Protein AF-A0A7W5DPP7-F1 (afdb_monomer)

Solvent-accessible surface area (backbone atoms only — not comparable to full-atom values): 4462 Å² total; per-residue (Å²): 132,84,75,85,86,52,62,72,58,51,54,52,36,50,52,27,49,75,69,67,36,51,71,66,30,47,53,53,37,50,54,48,39,72,77,38,74,77,45,62,68,44,53,51,51,49,51,50,51,52,52,53,54,51,53,55,52,49,59,67,54,67,76,72,74,84,85,77,73,77,77,88,127

Mean predicted aligned error: 9.49 Å

Foldseek 3Di:
DDDDDCPVVVVVLVVCVVVVVLVVSLVSLVVVCVVPVPPPVSVVVNVVSVVVVVVVVCVVCVPPDPPPPPPDD

Organism: NCBI:txid1350067

Structure (mmCIF, N/CA/C/O backbone):
data_AF-A0A7W5DPP7-F1
#
_entry.id   AF-A0A7W5DPP7-F1
#
loop_
_atom_site.group_PDB
_atom_site.id
_atom_site.type_symbol
_atom_site.label_atom_id
_atom_site.label_alt_id
_atom_site.label_comp_id
_atom_site.label_asym_id
_atom_site.label_entity_id
_atom_site.label_seq_id
_atom_site.pdbx_PDB_ins_code
_atom_site.Cartn_x
_atom_site.Cartn_y
_atom_site.Cartn_z
_atom_site.occupancy
_atom_site.B_iso_or_equiv
_atom_site.auth_seq_id
_atom_site.auth_comp_id
_atom_site.auth_asym_id
_atom_site.auth_atom_id
_atom_site.pdbx_PDB_model_num
ATOM 1 N N . MET A 1 1 ? -22.583 1.486 12.791 1.00 44.66 1 MET A N 1
ATOM 2 C CA . MET A 1 1 ? -21.384 2.278 12.458 1.00 44.66 1 MET A CA 1
ATOM 3 C C . MET A 1 1 ? -21.259 2.218 10.951 1.00 44.66 1 MET A C 1
ATOM 5 O O . MET A 1 1 ? -21.140 1.115 10.432 1.00 44.66 1 MET A O 1
ATOM 9 N N . GLU A 1 2 ? -21.420 3.337 10.252 1.00 54.75 2 GLU A N 1
ATOM 10 C CA . GLU A 1 2 ? -21.152 3.385 8.810 1.00 54.75 2 GLU A CA 1
ATOM 11 C C . GLU A 1 2 ? -19.645 3.232 8.600 1.00 54.75 2 GLU A C 1
ATOM 13 O O . GLU A 1 2 ? -18.853 3.852 9.312 1.00 54.75 2 GLU A O 1
ATOM 18 N N . GLN A 1 3 ? -19.245 2.347 7.687 1.00 60.62 3 GLN A N 1
ATOM 19 C CA . GLN A 1 3 ? -17.837 2.215 7.334 1.00 60.62 3 GLN A CA 1
ATOM 20 C C . GLN A 1 3 ? -17.415 3.463 6.546 1.00 60.62 3 GLN A C 1
ATOM 22 O O . GLN A 1 3 ? -18.152 3.878 5.648 1.00 60.62 3 GLN A O 1
ATOM 27 N N . PRO A 1 4 ? -16.262 4.072 6.858 1.00 65.50 4 PRO A N 1
ATOM 28 C CA . PRO A 1 4 ? -15.741 5.177 6.065 1.00 65.50 4 PRO A CA 1
ATOM 29 C C . PRO A 1 4 ? -15.565 4.746 4.601 1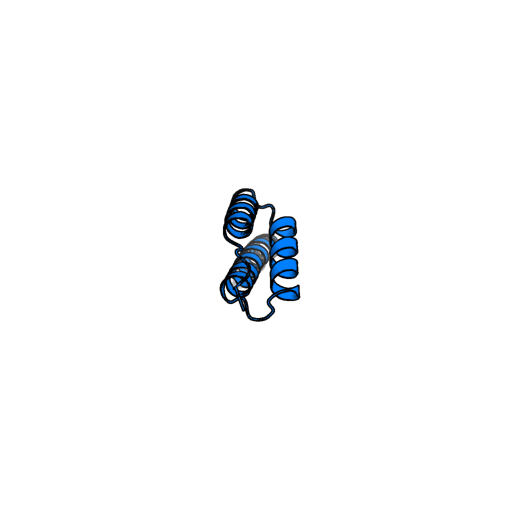.00 65.50 4 PRO A C 1
ATOM 31 O O . PRO A 1 4 ? -14.951 3.720 4.309 1.00 65.50 4 PRO A O 1
ATOM 34 N N . ASN A 1 5 ? -16.133 5.525 3.677 1.00 78.44 5 ASN A N 1
ATOM 35 C CA . ASN A 1 5 ? -15.974 5.293 2.246 1.00 78.44 5 ASN A CA 1
ATOM 36 C C . ASN A 1 5 ? -14.590 5.795 1.806 1.00 78.44 5 ASN A C 1
ATOM 38 O O . ASN A 1 5 ? -14.307 6.993 1.854 1.00 78.44 5 ASN A O 1
ATOM 42 N N . TYR A 1 6 ? -13.743 4.865 1.372 1.00 80.88 6 TYR A N 1
ATOM 43 C CA . TYR A 1 6 ? -12.382 5.134 0.916 1.00 80.88 6 TYR A CA 1
ATOM 44 C C . TYR A 1 6 ? -12.218 5.035 -0.607 1.00 80.88 6 TYR A C 1
ATOM 46 O O . TYR A 1 6 ? -11.086 5.072 -1.081 1.00 80.88 6 TYR A O 1
ATOM 54 N N . ASP A 1 7 ? -13.292 4.894 -1.388 1.00 85.62 7 ASP A N 1
ATOM 55 C CA . ASP A 1 7 ? -13.205 4.575 -2.820 1.00 85.62 7 ASP A CA 1
ATOM 56 C C . ASP A 1 7 ? -12.391 5.619 -3.595 1.00 85.62 7 ASP A C 1
ATOM 58 O O . ASP A 1 7 ? -11.388 5.271 -4.219 1.00 85.62 7 ASP A O 1
ATOM 62 N N . ASN A 1 8 ? -12.710 6.905 -3.423 1.00 89.31 8 ASN A N 1
ATOM 63 C CA . ASN A 1 8 ? -11.958 8.008 -4.039 1.00 89.31 8 ASN A CA 1
ATOM 64 C C . ASN A 1 8 ? -10.477 8.018 -3.618 1.00 89.31 8 ASN A C 1
ATOM 66 O O . ASN A 1 8 ? -9.589 8.319 -4.414 1.00 89.31 8 ASN A O 1
ATOM 70 N N . ILE A 1 9 ? -10.191 7.672 -2.358 1.00 91.81 9 ILE A N 1
ATOM 71 C CA . ILE A 1 9 ? -8.820 7.645 -1.834 1.00 91.81 9 ILE A CA 1
ATOM 72 C C . ILE A 1 9 ? -8.053 6.460 -2.435 1.00 91.81 9 ILE A C 1
ATOM 74 O O . ILE A 1 9 ? -6.874 6.587 -2.756 1.00 91.81 9 ILE A O 1
ATOM 78 N N . PHE A 1 10 ? -8.703 5.312 -2.631 1.00 94.44 10 PHE A N 1
ATOM 79 C CA . PHE A 1 10 ? -8.080 4.154 -3.266 1.00 94.44 10 PHE A CA 1
ATOM 80 C C . PHE A 1 10 ? -7.837 4.353 -4.764 1.00 94.44 10 PHE A C 1
ATOM 82 O O . PHE A 1 10 ? -6.829 3.857 -5.271 1.00 94.44 10 PHE A O 1
ATOM 89 N N . GLU A 1 11 ? -8.699 5.087 -5.466 1.00 95.00 11 GLU A N 1
ATOM 90 C CA . GLU A 1 11 ? -8.436 5.509 -6.848 1.00 95.00 11 GLU A CA 1
ATOM 91 C C . GLU A 1 11 ? -7.201 6.412 -6.923 1.00 95.00 11 GLU A C 1
ATOM 93 O O . GLU A 1 11 ? -6.299 6.176 -7.731 1.00 95.00 11 GLU A O 1
ATOM 98 N N . GLU A 1 12 ? -7.098 7.385 -6.018 1.00 95.69 12 GLU A N 1
ATOM 99 C CA . GLU A 1 12 ? -5.934 8.263 -5.931 1.00 95.69 12 GLU A CA 1
ATOM 100 C C . GLU A 1 12 ? -4.653 7.480 -5.607 1.00 95.69 12 GLU A C 1
ATOM 102 O O . GLU A 1 12 ? -3.638 7.649 -6.281 1.00 95.69 12 GLU A O 1
ATOM 107 N N . ILE A 1 13 ? -4.695 6.567 -4.629 1.00 96.44 13 ILE A N 1
ATOM 108 C CA . ILE 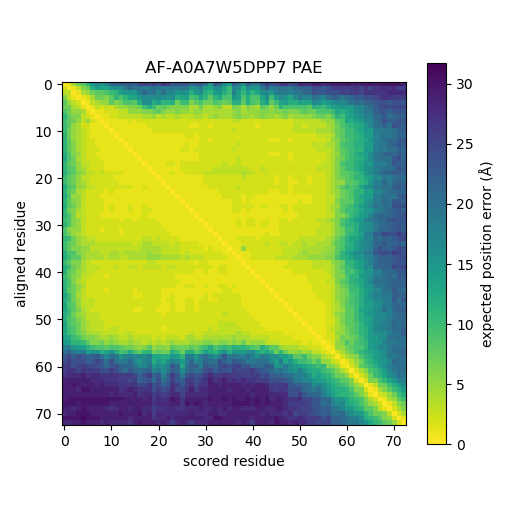A 1 13 ? -3.568 5.680 -4.298 1.00 96.44 13 ILE A CA 1
ATOM 109 C C . ILE A 1 13 ? -3.153 4.860 -5.522 1.00 96.44 13 ILE A C 1
ATOM 111 O O . ILE A 1 13 ? -1.962 4.739 -5.801 1.00 96.44 13 ILE A O 1
ATOM 115 N N . SER A 1 14 ? -4.114 4.331 -6.281 1.00 95.44 14 SER A N 1
ATOM 116 C CA . SER A 1 14 ? -3.831 3.557 -7.495 1.00 95.44 14 SER A CA 1
ATOM 117 C C . SER A 1 14 ? -3.134 4.413 -8.556 1.00 95.44 14 SER A C 1
ATOM 119 O O . SER A 1 14 ? -2.152 3.973 -9.153 1.00 95.44 14 SER A O 1
ATOM 121 N N . SER A 1 15 ? -3.575 5.662 -8.736 1.00 97.38 15 SER A N 1
ATOM 122 C CA . SER A 1 15 ? -2.915 6.630 -9.618 1.00 97.38 15 SER A CA 1
ATOM 123 C C . SER A 1 15 ? -1.491 6.957 -9.153 1.00 97.38 15 SER A C 1
ATOM 125 O O . SER A 1 15 ? -0.560 6.970 -9.960 1.00 97.38 15 SER A O 1
ATOM 127 N N . LEU A 1 16 ? -1.273 7.152 -7.850 1.00 97.56 16 LEU A N 1
ATOM 128 C CA . LEU A 1 16 ? 0.062 7.387 -7.292 1.00 97.56 16 LEU A CA 1
ATOM 129 C C . LEU A 1 16 ? 0.998 6.198 -7.543 1.00 97.56 16 LEU A C 1
ATOM 131 O O . LEU A 1 16 ? 2.137 6.400 -7.959 1.00 97.56 16 LEU A O 1
ATOM 135 N N . ILE A 1 17 ? 0.511 4.967 -7.358 1.00 95.50 17 ILE A N 1
ATOM 136 C CA . ILE A 1 17 ? 1.270 3.743 -7.654 1.00 95.50 17 ILE A CA 1
ATOM 137 C C . ILE A 1 17 ? 1.626 3.678 -9.145 1.00 95.50 17 ILE A C 1
ATOM 139 O O . ILE A 1 17 ? 2.785 3.436 -9.475 1.00 95.50 17 ILE A O 1
ATOM 143 N N . ALA A 1 18 ? 0.670 3.941 -10.042 1.00 95.06 18 ALA A N 1
ATOM 144 C CA . ALA A 1 18 ? 0.904 3.938 -11.490 1.00 95.06 18 ALA A CA 1
ATOM 145 C C . ALA A 1 18 ? 1.956 4.976 -11.922 1.00 95.06 18 ALA A C 1
ATOM 147 O O . ALA A 1 18 ? 2.744 4.727 -12.831 1.00 95.06 18 ALA A O 1
ATOM 148 N N . ASN A 1 19 ? 2.017 6.111 -11.224 1.00 96.38 19 ASN A N 1
ATOM 149 C CA . ASN A 1 19 ? 3.014 7.161 -11.435 1.00 96.38 19 ASN A CA 1
ATOM 150 C C . ASN A 1 19 ? 4.316 6.946 -10.637 1.00 96.38 19 ASN A C 1
ATOM 152 O O . ASN A 1 19 ? 5.135 7.858 -10.554 1.00 96.38 19 ASN A O 1
ATOM 156 N N . GLN A 1 20 ? 4.513 5.770 -10.028 1.00 94.62 20 GLN A N 1
ATOM 157 C CA . GLN A 1 20 ? 5.684 5.418 -9.207 1.00 94.62 20 GLN A CA 1
ATOM 158 C C . GLN A 1 20 ? 5.911 6.343 -7.995 1.00 94.62 20 GLN A C 1
ATOM 160 O O . GLN A 1 20 ? 6.988 6.377 -7.397 1.00 94.62 20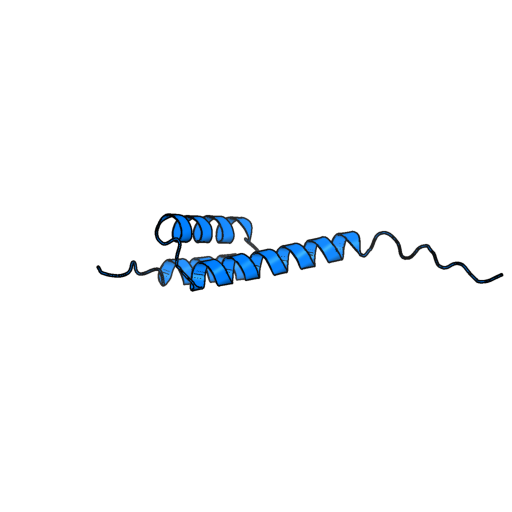 GLN A O 1
ATOM 165 N N . LYS A 1 21 ? 4.873 7.070 -7.572 1.00 96.88 21 LYS A N 1
ATOM 166 C CA . LYS A 1 21 ? 4.871 7.952 -6.399 1.00 96.88 21 LYS A CA 1
ATOM 167 C C . LYS A 1 21 ? 4.632 7.148 -5.119 1.00 96.88 21 LYS A C 1
ATOM 169 O O . LYS A 1 21 ? 3.687 7.387 -4.367 1.00 96.88 21 LYS A O 1
ATOM 174 N N . TYR A 1 22 ? 5.497 6.167 -4.868 1.00 93.75 22 TYR A N 1
ATOM 175 C CA . TYR A 1 22 ? 5.312 5.179 -3.801 1.00 93.75 22 TYR A CA 1
ATOM 176 C C . TYR A 1 22 ? 5.266 5.799 -2.399 1.00 93.75 22 TYR A C 1
ATOM 178 O O . TYR A 1 22 ? 4.461 5.372 -1.578 1.00 93.75 22 TYR A O 1
ATOM 186 N N . ASN A 1 23 ? 6.060 6.842 -2.136 1.00 94.94 23 ASN A N 1
ATOM 187 C CA . ASN A 1 23 ? 6.062 7.527 -0.838 1.00 94.94 23 ASN A CA 1
ATOM 188 C C . ASN A 1 23 ? 4.717 8.213 -0.545 1.00 94.94 23 ASN A C 1
ATOM 190 O O . ASN A 1 23 ? 4.191 8.095 0.559 1.00 94.94 23 ASN A O 1
ATOM 194 N N . GLU A 1 24 ? 4.131 8.890 -1.540 1.00 96.19 24 GLU A N 1
ATOM 195 C CA . GLU A 1 24 ? 2.814 9.530 -1.402 1.00 96.19 24 GLU A CA 1
ATOM 196 C C . GLU A 1 24 ? 1.715 8.478 -1.168 1.00 96.19 24 GLU A C 1
ATOM 198 O O . GLU A 1 24 ? 0.867 8.644 -0.288 1.00 96.19 24 GLU A O 1
ATOM 203 N N . ALA A 1 25 ? 1.768 7.361 -1.905 1.00 97.38 25 ALA A N 1
ATOM 204 C CA . ALA A 1 25 ? 0.837 6.247 -1.743 1.00 97.38 25 ALA A CA 1
ATOM 205 C C . ALA A 1 25 ? 0.938 5.603 -0.346 1.00 97.38 25 ALA A C 1
ATOM 207 O O . ALA A 1 25 ? -0.085 5.370 0.298 1.00 97.38 25 ALA A O 1
ATOM 208 N N . ILE A 1 26 ? 2.159 5.368 0.152 1.00 97.44 26 ILE A N 1
ATOM 209 C CA . ILE A 1 26 ? 2.408 4.827 1.498 1.00 97.44 26 ILE A CA 1
ATOM 210 C C . ILE A 1 26 ? 1.832 5.752 2.571 1.00 97.44 26 ILE A C 1
ATOM 212 O O . ILE A 1 26 ? 1.136 5.269 3.462 1.00 97.44 26 ILE A O 1
ATOM 216 N N . ASN A 1 27 ? 2.064 7.063 2.473 1.00 96.69 27 ASN A N 1
ATOM 217 C CA . ASN A 1 27 ? 1.555 8.022 3.455 1.00 96.69 27 ASN A CA 1
ATOM 218 C C . ASN A 1 27 ? 0.022 7.976 3.546 1.00 96.69 27 ASN A C 1
ATOM 220 O O . ASN A 1 27 ? -0.526 7.894 4.643 1.00 96.69 27 ASN A O 1
ATOM 224 N N . LYS A 1 28 ? -0.680 7.944 2.404 1.00 95.56 28 LYS A N 1
ATOM 225 C CA . LYS A 1 28 ? -2.149 7.824 2.383 1.00 95.56 28 LYS A CA 1
ATOM 226 C C . LYS A 1 28 ? -2.634 6.505 2.982 1.00 95.56 28 LYS A C 1
ATOM 228 O O . LYS A 1 28 ? -3.584 6.501 3.761 1.00 95.56 28 LYS A O 1
ATOM 233 N N . LEU A 1 29 ? -1.972 5.393 2.662 1.00 96.50 29 LEU A N 1
ATOM 234 C CA . LEU A 1 29 ? -2.293 4.082 3.235 1.00 96.50 29 LEU A CA 1
ATOM 235 C C . LEU A 1 29 ? -2.088 4.059 4.754 1.00 96.50 29 LEU A C 1
ATOM 237 O O . LEU A 1 29 ? -2.912 3.499 5.473 1.00 96.50 29 LEU A O 1
ATOM 241 N N . GLN A 1 30 ? -1.036 4.705 5.258 1.00 95.56 30 GLN A N 1
ATOM 242 C CA . GLN A 1 30 ? -0.811 4.853 6.694 1.00 95.56 30 GLN A CA 1
ATOM 243 C C . GLN A 1 30 ? -1.901 5.697 7.359 1.00 95.56 30 GLN A C 1
ATOM 245 O O . GLN A 1 30 ? -2.366 5.320 8.430 1.00 95.56 30 GLN A O 1
ATOM 250 N N . THR A 1 31 ? -2.367 6.779 6.725 1.00 94.88 31 THR A N 1
ATOM 251 C CA . THR A 1 31 ? -3.507 7.562 7.232 1.00 94.88 31 THR A CA 1
ATOM 252 C C . THR A 1 31 ? -4.778 6.717 7.327 1.00 94.88 31 THR A C 1
ATOM 254 O O . THR A 1 31 ? -5.468 6.780 8.344 1.00 94.88 31 THR A O 1
ATOM 257 N N . ILE A 1 32 ? -5.066 5.878 6.323 1.00 94.19 32 ILE A N 1
ATOM 258 C CA . ILE A 1 32 ? -6.197 4.936 6.388 1.00 94.19 32 ILE A CA 1
ATOM 259 C C . ILE A 1 32 ? -6.018 3.988 7.574 1.00 94.19 32 ILE A C 1
ATOM 261 O O . ILE A 1 32 ? -6.933 3.842 8.371 1.00 94.19 32 ILE A O 1
ATOM 265 N N . LEU A 1 33 ? -4.835 3.394 7.745 1.00 94.38 33 LEU A N 1
ATOM 266 C CA . LEU A 1 33 ? -4.566 2.443 8.830 1.00 94.38 33 LEU A CA 1
ATOM 267 C C . LEU A 1 33 ? -4.546 3.077 10.230 1.00 94.38 33 LEU A C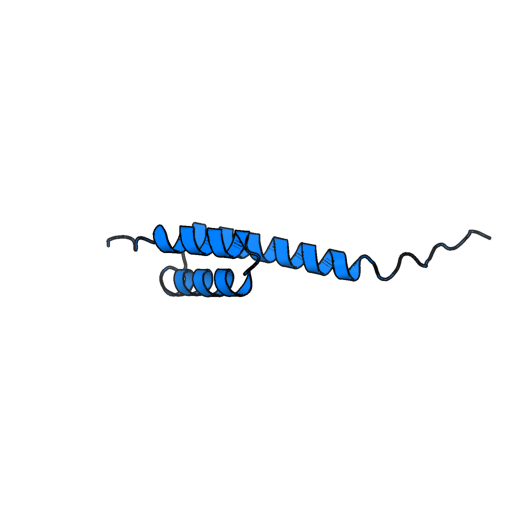 1
ATOM 269 O O . LEU A 1 33 ? -4.733 2.373 11.219 1.00 94.38 33 LEU A O 1
ATOM 273 N N . GLN A 1 34 ? -4.336 4.389 10.339 1.00 94.25 34 GLN A N 1
ATOM 274 C CA . GLN A 1 34 ? -4.495 5.120 11.600 1.00 94.25 34 GLN A CA 1
ATOM 275 C C . GLN A 1 34 ? -5.969 5.267 11.996 1.00 94.25 34 GLN A C 1
ATOM 277 O O . GLN A 1 34 ? -6.282 5.248 13.184 1.00 94.25 34 GLN A O 1
ATOM 282 N N . GLN A 1 35 ? -6.866 5.411 11.018 1.00 92.44 35 GLN A N 1
ATOM 283 C CA . GLN A 1 35 ? -8.311 5.536 11.240 1.00 92.44 35 GLN A CA 1
ATOM 284 C C . GLN A 1 35 ? -9.002 4.170 11.345 1.00 92.44 35 GLN A C 1
ATOM 286 O O . GLN A 1 35 ? -9.869 3.968 12.190 1.00 92.44 35 GLN A O 1
ATOM 291 N N . ASP A 1 36 ? -8.591 3.231 10.497 1.00 93.00 36 ASP A N 1
ATOM 292 C CA . ASP A 1 36 ? -9.070 1.858 10.405 1.00 93.00 36 ASP A CA 1
ATOM 293 C C . ASP A 1 36 ? -7.865 0.913 10.321 1.00 93.00 36 ASP A C 1
ATOM 295 O O . ASP A 1 36 ? -7.408 0.493 9.253 1.00 93.00 36 ASP A O 1
ATOM 299 N N . SER A 1 37 ? -7.348 0.547 11.491 1.00 93.75 37 SER A N 1
ATOM 300 C CA . SER A 1 37 ? -6.199 -0.353 11.623 1.00 93.75 37 SER A CA 1
ATOM 301 C C . SER A 1 37 ? -6.465 -1.770 11.118 1.00 93.75 37 SER A C 1
ATOM 303 O O . SER A 1 37 ? -5.519 -2.545 10.948 1.00 93.75 37 SER A O 1
ATOM 305 N N . ASN A 1 38 ? -7.722 -2.126 10.841 1.00 93.31 38 ASN A N 1
ATOM 306 C CA . ASN A 1 38 ? -8.123 -3.423 10.307 1.00 93.31 38 ASN A CA 1
ATOM 307 C C . ASN A 1 38 ? -8.470 -3.379 8.817 1.00 93.31 38 ASN A C 1
ATOM 309 O O . ASN A 1 38 ? -8.874 -4.405 8.268 1.00 93.31 38 ASN A O 1
ATOM 313 N N . ASN A 1 39 ? -8.222 -2.255 8.140 1.00 94.38 39 ASN A N 1
ATOM 314 C CA . ASN A 1 39 ? -8.476 -2.125 6.716 1.00 94.38 39 ASN A CA 1
ATOM 315 C C . ASN A 1 39 ? -7.616 -3.103 5.894 1.00 94.38 39 ASN A C 1
ATOM 317 O O . ASN A 1 39 ? -6.427 -2.879 5.646 1.00 94.38 39 ASN A O 1
ATOM 321 N N . VAL A 1 40 ? -8.226 -4.208 5.459 1.00 94.88 40 VAL A N 1
ATOM 322 C CA . VAL A 1 40 ? -7.537 -5.293 4.739 1.00 94.88 40 VAL A CA 1
ATOM 323 C C . VAL A 1 40 ? -6.946 -4.793 3.421 1.00 94.88 40 VAL A C 1
ATOM 325 O O . VAL A 1 40 ? -5.810 -5.128 3.085 1.00 94.88 40 VAL A O 1
ATOM 328 N N . LYS A 1 41 ? -7.684 -3.943 2.698 1.00 93.81 41 LYS A N 1
ATOM 329 C CA . LYS A 1 41 ? -7.253 -3.391 1.408 1.00 93.81 41 LYS A CA 1
ATOM 330 C C . LYS A 1 41 ? -6.026 -2.492 1.569 1.00 93.81 41 LYS A C 1
ATOM 332 O O . LYS A 1 41 ? -5.077 -2.622 0.798 1.00 93.81 41 LYS A O 1
ATOM 337 N N . ALA A 1 42 ? -6.005 -1.636 2.592 1.00 95.25 42 ALA A N 1
ATOM 338 C CA . ALA A 1 42 ? -4.861 -0.772 2.857 1.00 95.25 42 ALA A CA 1
ATOM 339 C C . ALA A 1 42 ? -3.605 -1.571 3.249 1.00 95.25 42 ALA A C 1
ATOM 341 O O . ALA A 1 42 ? -2.524 -1.290 2.735 1.00 95.25 42 ALA A O 1
ATOM 342 N N . LYS A 1 43 ? -3.743 -2.612 4.087 1.00 96.81 43 LYS 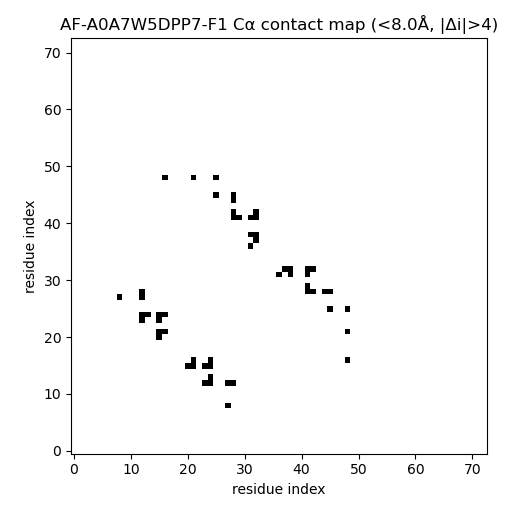A N 1
ATOM 343 C CA . LYS A 1 43 ? -2.624 -3.514 4.428 1.00 96.81 43 LYS A CA 1
ATOM 344 C C . LYS A 1 43 ? -2.054 -4.209 3.191 1.00 96.81 43 LYS A C 1
ATOM 346 O O . LYS A 1 43 ? -0.842 -4.194 2.993 1.00 96.81 43 LYS A O 1
ATOM 351 N N . ALA A 1 44 ? -2.923 -4.763 2.345 1.00 96.44 44 ALA A N 1
ATOM 352 C CA . ALA A 1 44 ? -2.512 -5.470 1.134 1.00 96.44 44 ALA A CA 1
ATOM 353 C C . ALA A 1 44 ? -1.764 -4.554 0.149 1.00 96.44 44 ALA A C 1
ATOM 355 O O . ALA A 1 44 ? -0.725 -4.933 -0.389 1.00 96.44 44 ALA A O 1
ATOM 356 N N . LEU A 1 45 ? -2.253 -3.326 -0.058 1.00 96.38 45 LEU A N 1
ATOM 357 C CA . LEU A 1 45 ? -1.587 -2.349 -0.925 1.00 96.38 45 LEU A CA 1
ATOM 358 C C . LEU A 1 45 ? -0.245 -1.879 -0.354 1.00 96.38 45 LEU A C 1
ATOM 360 O O . LEU A 1 45 ? 0.713 -1.721 -1.110 1.00 96.38 45 LEU A O 1
ATOM 364 N N . LEU A 1 46 ? -0.147 -1.695 0.965 1.00 96.50 46 LEU A N 1
ATOM 365 C CA . LEU A 1 46 ? 1.111 -1.331 1.618 1.00 96.50 46 LEU A CA 1
ATOM 366 C C . LEU A 1 46 ? 2.171 -2.423 1.405 1.00 96.50 46 LEU A C 1
ATOM 368 O O . LEU A 1 46 ? 3.295 -2.122 1.005 1.00 96.50 46 LEU A O 1
ATOM 372 N N . GLU A 1 47 ? 1.798 -3.688 1.613 1.00 95.94 47 GLU A N 1
ATOM 373 C CA . GLU A 1 47 ? 2.684 -4.832 1.382 1.00 95.94 47 GLU A CA 1
ATOM 374 C C . GLU A 1 47 ? 3.107 -4.930 -0.091 1.00 95.94 47 GLU A C 1
ATOM 376 O O . GLU A 1 47 ? 4.283 -5.144 -0.394 1.00 95.94 47 GLU A O 1
ATOM 381 N N . TYR A 1 48 ? 2.172 -4.722 -1.022 1.00 95.25 48 TYR A N 1
ATOM 382 C CA . TYR A 1 48 ? 2.460 -4.714 -2.455 1.00 95.25 48 TYR A CA 1
ATOM 383 C C . TYR A 1 48 ? 3.517 -3.664 -2.826 1.00 95.25 48 TYR A C 1
ATOM 385 O O . TYR A 1 48 ? 4.512 -3.993 -3.475 1.00 95.25 48 TYR A O 1
ATOM 393 N N . ILE A 1 49 ? 3.360 -2.421 -2.356 1.00 95.25 49 ILE A N 1
ATOM 394 C CA . ILE A 1 49 ? 4.336 -1.351 -2.604 1.00 95.25 49 ILE A CA 1
ATOM 395 C C . ILE A 1 49 ? 5.697 -1.703 -1.987 1.00 95.25 49 ILE A C 1
ATOM 397 O O . ILE A 1 49 ? 6.730 -1.542 -2.637 1.00 95.25 49 ILE A O 1
ATOM 401 N N . GLN A 1 50 ? 5.720 -2.233 -0.761 1.00 93.12 50 GLN A N 1
ATOM 402 C CA . GLN A 1 50 ? 6.963 -2.661 -0.111 1.00 93.12 50 GLN A CA 1
ATOM 403 C C . GLN A 1 50 ? 7.685 -3.752 -0.909 1.00 93.12 50 GLN A C 1
ATOM 405 O O . GLN A 1 50 ? 8.913 -3.726 -1.009 1.00 93.12 50 GLN A O 1
ATOM 410 N N . ARG A 1 51 ? 6.956 -4.698 -1.513 1.00 93.25 51 ARG A N 1
ATOM 411 C CA . ARG A 1 51 ? 7.550 -5.707 -2.403 1.00 93.25 51 ARG A CA 1
ATOM 412 C C . ARG A 1 51 ? 8.182 -5.056 -3.632 1.00 93.25 51 ARG A C 1
ATOM 414 O O . ARG A 1 51 ? 9.332 -5.369 -3.924 1.00 93.25 51 ARG A O 1
ATOM 421 N N . ILE A 1 52 ? 7.496 -4.120 -4.296 1.00 90.88 52 ILE A N 1
ATOM 422 C CA . ILE A 1 52 ? 8.055 -3.381 -5.446 1.00 90.88 52 ILE A CA 1
ATOM 423 C C . ILE A 1 52 ? 9.365 -2.687 -5.058 1.00 90.88 52 ILE A C 1
ATOM 425 O O . ILE A 1 52 ? 10.382 -2.882 -5.721 1.00 90.88 52 ILE A O 1
ATOM 429 N N . LEU A 1 53 ? 9.367 -1.922 -3.961 1.00 90.12 53 LEU A N 1
ATOM 430 C CA . LEU A 1 53 ? 10.555 -1.207 -3.484 1.00 90.12 53 LEU A CA 1
ATOM 431 C C . LEU A 1 53 ? 11.716 -2.164 -3.174 1.00 90.12 53 LEU A C 1
ATOM 433 O O . LEU A 1 53 ? 12.858 -1.893 -3.539 1.00 90.12 53 LEU A O 1
ATOM 437 N N . ASN A 1 54 ? 11.430 -3.313 -2.553 1.00 89.19 54 ASN A N 1
ATOM 438 C CA . ASN A 1 54 ? 12.435 -4.343 -2.296 1.00 89.19 54 ASN A CA 1
ATOM 439 C C . ASN A 1 54 ? 13.018 -4.930 -3.589 1.00 89.19 54 ASN A C 1
ATOM 441 O O . ASN A 1 54 ? 14.233 -5.108 -3.673 1.00 89.19 54 ASN A O 1
ATOM 445 N N . TYR A 1 55 ? 12.187 -5.215 -4.597 1.00 86.88 55 TYR A N 1
ATOM 446 C CA . TYR A 1 55 ? 12.662 -5.681 -5.903 1.00 86.88 55 TYR A CA 1
ATOM 447 C C . TYR A 1 55 ? 13.532 -4.633 -6.604 1.00 86.88 55 TYR A C 1
ATOM 449 O O . TYR A 1 55 ? 14.593 -4.978 -7.123 1.00 86.88 55 TYR A O 1
ATOM 457 N N . MET A 1 56 ? 13.134 -3.358 -6.575 1.00 82.31 56 MET A N 1
ATOM 458 C CA . MET A 1 56 ? 13.933 -2.270 -7.151 1.00 82.31 56 MET A CA 1
ATOM 459 C C . MET A 1 56 ? 15.290 -2.133 -6.453 1.00 82.31 56 MET A C 1
ATOM 461 O O . MET A 1 56 ? 16.312 -2.071 -7.130 1.00 82.31 56 MET A O 1
ATOM 465 N N . ASN A 1 57 ? 15.323 -2.179 -5.118 1.00 78.31 57 ASN A N 1
ATOM 466 C CA . ASN A 1 57 ? 16.579 -2.141 -4.365 1.00 78.31 57 ASN A CA 1
ATOM 467 C C . ASN A 1 57 ? 17.471 -3.349 -4.678 1.00 78.31 57 ASN A C 1
ATOM 469 O O . ASN A 1 57 ? 18.665 -3.182 -4.906 1.00 78.31 57 ASN A O 1
ATOM 473 N N . ARG A 1 58 ? 16.913 -4.565 -4.747 1.00 68.19 58 ARG A N 1
ATOM 474 C CA . ARG A 1 58 ? 17.686 -5.771 -5.094 1.00 68.19 58 ARG A CA 1
ATOM 475 C C . ARG A 1 58 ? 18.302 -5.693 -6.488 1.00 68.19 58 ARG A C 1
ATOM 477 O O . ARG A 1 58 ? 19.436 -6.126 -6.643 1.00 68.19 58 ARG A O 1
ATOM 484 N N . ASN A 1 59 ? 17.611 -5.115 -7.469 1.00 58.28 59 ASN A N 1
ATOM 485 C CA . ASN A 1 59 ? 18.174 -4.918 -8.809 1.00 58.28 59 ASN A CA 1
ATOM 486 C C . ASN A 1 59 ? 19.377 -3.961 -8.818 1.00 58.28 59 ASN A C 1
ATOM 488 O O . ASN A 1 59 ? 20.302 -4.176 -9.591 1.00 58.28 59 ASN A O 1
ATOM 492 N N . ILE A 1 60 ? 19.398 -2.946 -7.949 1.00 53.06 60 ILE A N 1
ATOM 493 C CA . ILE A 1 60 ? 20.516 -1.990 -7.858 1.00 53.06 60 ILE A CA 1
ATOM 494 C C . ILE A 1 60 ? 21.768 -2.644 -7.245 1.00 53.06 60 ILE A C 1
ATOM 496 O O . ILE A 1 60 ? 22.885 -2.318 -7.634 1.00 53.06 60 ILE A O 1
ATOM 500 N N . TYR A 1 61 ? 21.596 -3.591 -6.319 1.00 50.69 61 TYR A N 1
ATOM 501 C CA . TYR A 1 61 ? 22.711 -4.318 -5.692 1.00 50.69 61 TYR A CA 1
ATOM 502 C C . TYR A 1 61 ? 23.100 -5.616 -6.419 1.00 50.69 61 TYR A C 1
ATOM 504 O O . TYR A 1 61 ? 24.199 -6.124 -6.211 1.00 50.69 61 TYR A O 1
ATOM 512 N N . ALA A 1 62 ? 22.242 -6.153 -7.292 1.00 52.22 62 ALA A N 1
ATOM 513 C CA . ALA A 1 62 ? 22.553 -7.335 -8.098 1.00 52.22 62 ALA A CA 1
ATOM 514 C C . ALA A 1 62 ? 23.620 -7.067 -9.178 1.00 52.22 62 ALA A C 1
ATOM 516 O O . ALA A 1 62 ? 24.218 -8.011 -9.684 1.00 52.22 62 ALA A O 1
ATOM 517 N N . SER A 1 63 ? 23.893 -5.800 -9.517 1.00 52.00 63 SER A N 1
ATOM 518 C CA . SER A 1 63 ? 24.951 -5.422 -10.465 1.00 52.00 63 SER A CA 1
ATOM 519 C C . SER A 1 63 ? 26.333 -5.227 -9.831 1.00 52.00 63 SER A C 1
ATOM 521 O O . SER A 1 63 ? 27.277 -4.908 -10.547 1.00 52.00 63 SER A O 1
ATOM 523 N N . THR A 1 64 ? 26.491 -5.402 -8.516 1.00 52.75 64 THR A N 1
ATOM 524 C CA . THR A 1 64 ? 27.794 -5.266 -7.842 1.00 52.75 64 THR A CA 1
ATOM 525 C C . THR A 1 64 ? 28.212 -6.592 -7.215 1.00 52.75 64 THR A C 1
ATOM 527 O O . THR A 1 64 ? 28.071 -6.773 -6.008 1.00 52.75 64 THR A O 1
ATOM 530 N N . ASN A 1 65 ? 28.648 -7.517 -8.082 1.00 51.28 65 ASN A N 1
ATOM 531 C CA . ASN A 1 65 ? 29.625 -8.608 -7.884 1.00 51.28 65 ASN A CA 1
ATOM 532 C C . ASN A 1 65 ? 29.237 -9.859 -8.698 1.00 51.28 65 ASN A C 1
ATOM 534 O O . ASN A 1 65 ? 28.769 -10.851 -8.148 1.00 51.28 65 ASN A O 1
ATOM 538 N N . LEU A 1 66 ? 29.477 -9.811 -10.012 1.00 52.03 66 LEU A N 1
ATOM 539 C CA . LEU A 1 66 ? 29.691 -10.999 -10.857 1.00 52.03 66 LEU A CA 1
ATOM 540 C C . LEU A 1 66 ? 31.183 -11.151 -11.223 1.00 52.03 66 LEU A C 1
ATOM 542 O O . LEU A 1 66 ? 31.512 -11.825 -12.185 1.00 52.03 66 LEU A O 1
ATOM 546 N N . ASP A 1 67 ? 32.084 -10.517 -10.463 1.00 52.06 67 ASP A N 1
ATOM 547 C CA . ASP A 1 67 ? 33.538 -10.534 -10.710 1.00 52.06 67 ASP A CA 1
ATOM 548 C C . ASP A 1 67 ? 34.273 -11.511 -9.774 1.00 52.06 67 ASP A C 1
ATOM 550 O O . ASP A 1 67 ? 35.356 -11.257 -9.256 1.00 52.06 67 ASP A O 1
ATOM 554 N N . LEU A 1 68 ? 33.626 -12.644 -9.506 1.00 55.06 68 LEU A N 1
ATOM 555 C CA . LEU A 1 68 ? 34.276 -13.850 -9.010 1.00 55.06 68 LEU A CA 1
ATOM 556 C C . LEU A 1 68 ? 33.885 -14.977 -9.965 1.00 55.06 68 LEU A C 1
ATOM 558 O O . LEU A 1 68 ? 33.156 -15.889 -9.589 1.00 55.06 68 LEU A O 1
ATOM 562 N N . ASP A 1 69 ? 34.339 -14.868 -11.213 1.00 56.06 69 ASP A N 1
ATOM 563 C CA . ASP A 1 69 ? 34.668 -16.045 -12.014 1.00 56.06 69 ASP A CA 1
ATOM 564 C C . ASP A 1 69 ? 36.067 -16.499 -11.561 1.00 56.06 69 ASP A C 1
ATOM 566 O O . ASP A 1 69 ? 37.071 -15.939 -12.017 1.00 56.06 69 ASP A O 1
ATOM 570 N N . PRO A 1 70 ? 36.198 -17.469 -10.634 1.00 50.66 70 PRO A N 1
ATOM 571 C CA . PRO A 1 70 ? 37.438 -18.208 -10.532 1.00 50.66 70 PRO A CA 1
ATOM 572 C C . PRO A 1 70 ? 37.510 -19.070 -11.793 1.00 50.66 70 PRO A C 1
ATOM 574 O O . PRO A 1 70 ? 36.878 -20.122 -11.873 1.00 50.66 70 PRO A O 1
ATOM 577 N N . TRP A 1 71 ? 38.245 -18.609 -12.806 1.00 61.09 71 TRP A N 1
ATOM 578 C CA . TRP A 1 71 ? 38.760 -19.530 -13.812 1.00 61.09 71 TRP A CA 1
ATOM 579 C C . TRP A 1 71 ? 39.514 -20.621 -13.051 1.00 61.09 71 TRP A C 1
ATOM 581 O O . TRP A 1 71 ? 40.488 -20.330 -12.359 1.00 61.09 71 TRP A O 1
ATOM 591 N N . GLU A 1 72 ? 38.973 -21.836 -13.096 1.00 52.94 72 GLU A N 1
ATOM 592 C CA . GLU A 1 72 ? 39.581 -23.026 -12.518 1.00 52.94 72 GLU A CA 1
ATOM 593 C C . GLU A 1 72 ? 40.997 -23.209 -13.078 1.00 52.94 72 GLU A C 1
ATOM 595 O O . GLU A 1 72 ? 41.149 -23.473 -14.271 1.00 52.94 72 GLU A O 1
ATOM 600 N N . GLU A 1 73 ? 42.004 -23.106 -12.209 1.00 53.03 73 GLU A N 1
ATOM 601 C CA . GLU A 1 73 ? 43.305 -23.777 -12.340 1.00 53.03 73 GLU A CA 1
ATOM 602 C C . GLU A 1 73 ? 43.761 -24.319 -10.979 1.00 53.03 73 GLU A C 1
ATOM 604 O O . GLU A 1 73 ? 43.674 -23.576 -9.970 1.00 53.03 73 GLU A O 1
#

Nearest PDB structures (foldseek):
  4bt8-assembly1_B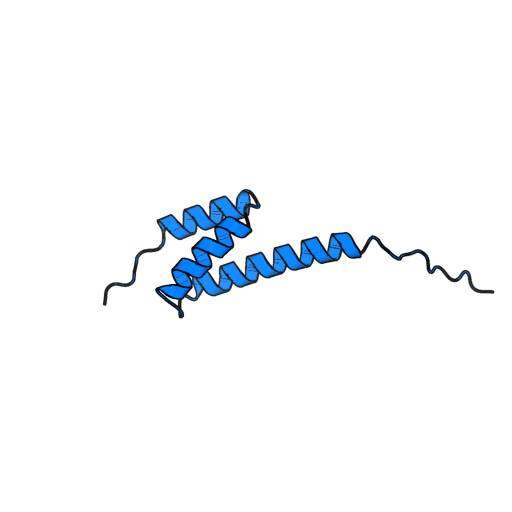  TM=7.501E-01  e=1.075E+00  Homo sapiens
  6ww7-assembly1_B  TM=7.645E-01  e=9.431E-01  Homo sapiens
  6y4l-assembly1_A  TM=1.001E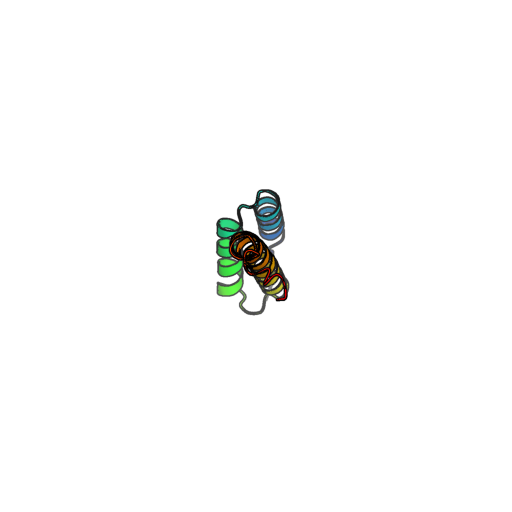+00  e=3.738E+00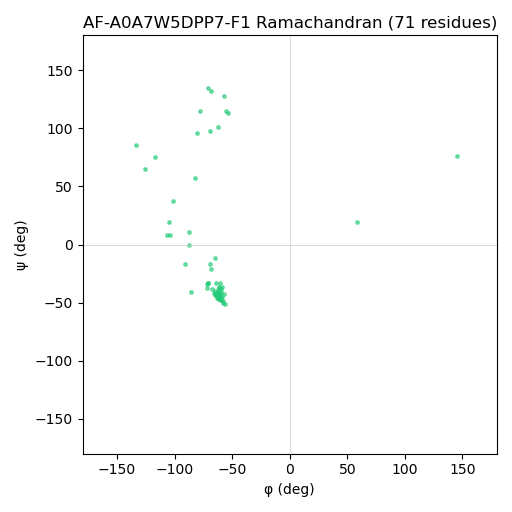  Homo sapiens
  2yq8-assembly1_A  TM=7.489E-01  e=2.072E+00  Homo sapiens
  5wyk-assembly1_SO  TM=5.110E-01  e=1.940E+00  Saccharomyces cerevisiae S288C

Secondary structure (DSSP, 8-state):
-PPP--HHHHHHHHHHHHTT-HHHHHHHHHHHHHH-TT-HHHHHHHHHHHHHHHHHHHHHHTTS-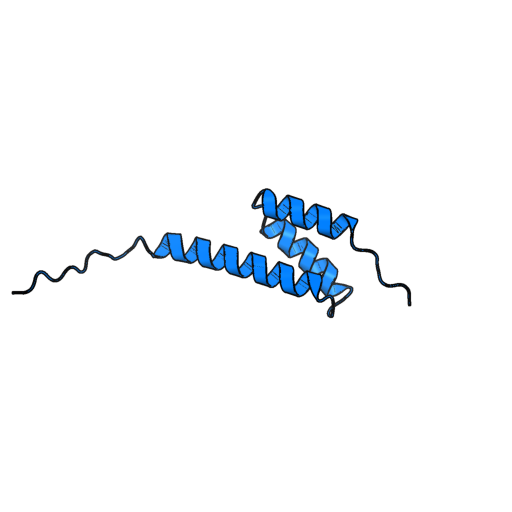--------

Sequence (73 aa):
MEQPNYDNIFEEISSLIANQKYNEAINKLQTILQQDSNNVKAKALLEYIQRILNYMNRNIYASTNLDLDPWEE

Radius of gyration: 18.7 Å; Cα contacts (8 Å, |Δi|>4): 28; chains: 1; bounding box: 65×33×26 Å

pLDDT: mean 82.77, std 17.82, range [44.66, 97.56]